Protein AF-A0A954HWA1-F1 (afdb_monomer)

Solvent-accessible surface area (backbone atoms only — not comparable to full-atom values): 8335 Å² total; per-residue (Å²): 142,82,70,68,68,72,56,59,50,60,54,48,53,56,50,52,53,50,54,50,50,56,42,53,51,50,44,51,51,45,60,70,71,47,79,85,48,57,62,63,48,29,55,40,41,47,52,44,48,54,51,54,50,51,51,54,46,52,34,69,36,95,77,12,56,49,52,50,53,29,74,77,36,65,90,46,45,66,59,48,55,49,53,61,54,48,49,57,58,53,51,53,52,49,53,53,50,30,54,52,42,62,47,40,86,81,46,96,61,63,62,64,63,53,48,54,50,48,54,52,50,52,55,50,50,57,51,49,56,50,52,51,52,52,55,50,46,62,57,55,60,56,71,71,65,78,80,125

Foldseek 3Di:
DPCPLPPPQVVVLVVLVVVLVVLLVLLVVCLVVPCPDLVSNLVSLVVNLVSLVVLLCQQPPDCHVLVVLCVLPVVCNVLSVVLNVVSVVLNVLSVVLSVLSVCVVPDPRPSVVSVVSSVVSVVSVVVSSVSSVVSVVVSVVVVVVPPD

Nearest PDB structures (foldseek):
  7n0n-assembly1_A  TM=5.769E-01  e=1.246E+00  Rattus norvegicus
  8to0-assembly1_C  TM=3.622E-01  e=7.496E-01  Mus musculus
  8auw-assembly1_D  TM=2.777E-01  e=3.272E+00  Homo sapiens

pLDDT: mean 87.6, std 13.88, range [41.69, 98.31]

Secondary structure (DSSP, 8-state):
---SHHHHHHHHHHHHHHHHHHHHHHHHHHHHT--S-HHHHHHHHHHHHHHHHHHHHHHHSTT-HHHHHHHH-GGGHHHHHHHHHHHHHHHHHHHHHHHHHHHTTTS---HHHHHHHHHHHHHHHHHHHHHHHHHHHHHHHHHTTS--

Sequence (148 aa):
MTTTFKKDGATLEAAEHAALHDLMNRVREVFSQQPRSCTSLVDALRRLVDVVLSHFDHETEENGFFDQVIAHRPGVAHQAAELQREHFDLRSQLFALEQRAGRASNIDVDWNDLLDRFVAFERQMLRHELNETDLLQIVYNEDLGRGA

Radius of gyration: 18.05 Å; Cα contacts (8 Å, |Δi|>4): 88; chains: 1; bounding box: 54×23×46 Å

Structure (mmCIF, N/CA/C/O backbone):
data_AF-A0A954HWA1-F1
#
_entry.id   AF-A0A954HWA1-F1
#
loop_
_atom_site.group_PDB
_atom_site.id
_atom_site.type_symbol
_atom_site.label_atom_id
_atom_site.label_alt_id
_atom_site.label_comp_id
_atom_site.label_asym_id
_atom_site.label_entity_id
_atom_site.label_seq_id
_atom_site.pdbx_PDB_ins_code
_atom_site.Cartn_x
_atom_site.Cartn_y
_atom_site.Cartn_z
_atom_site.occupancy
_atom_site.B_iso_or_equiv
_atom_site.auth_seq_id
_atom_site.auth_comp_id
_atom_site.auth_asym_id
_atom_site.auth_atom_id
_atom_site.pdbx_PDB_model_num
ATOM 1 N N . MET A 1 1 ? -25.876 11.683 18.284 1.00 41.69 1 MET A N 1
ATOM 2 C CA . MET A 1 1 ? -25.246 12.182 17.044 1.00 41.69 1 MET A CA 1
ATOM 3 C C . MET A 1 1 ? -24.083 11.248 16.750 1.00 41.69 1 MET A C 1
ATOM 5 O O . MET A 1 1 ? -23.009 11.475 17.274 1.00 41.69 1 MET A O 1
ATOM 9 N N . THR A 1 2 ? -24.326 10.138 16.049 1.00 47.34 2 THR A N 1
ATOM 10 C CA . THR A 1 2 ? -23.342 9.034 15.906 1.00 47.34 2 THR A CA 1
ATOM 11 C C . THR A 1 2 ? -23.466 8.300 14.563 1.00 47.34 2 THR A C 1
ATOM 13 O O . THR A 1 2 ? -22.928 7.218 14.385 1.00 47.34 2 THR A O 1
ATOM 16 N N . THR A 1 3 ? -24.191 8.868 13.596 1.00 50.34 3 THR A N 1
ATOM 17 C CA . THR A 1 3 ? -24.514 8.197 12.325 1.00 50.34 3 THR A CA 1
ATOM 18 C C . THR A 1 3 ? -23.619 8.599 11.152 1.00 50.34 3 THR A C 1
ATOM 20 O O . THR A 1 3 ? -23.658 7.925 10.130 1.00 50.34 3 THR A O 1
ATOM 23 N N . THR A 1 4 ? -22.817 9.660 11.275 1.00 53.81 4 THR A N 1
ATOM 24 C CA . THR A 1 4 ? -22.036 10.215 10.150 1.00 53.81 4 THR A CA 1
ATOM 25 C C . THR A 1 4 ? -20.796 9.380 9.813 1.00 53.81 4 THR A C 1
ATOM 27 O O . THR A 1 4 ? -20.498 9.180 8.643 1.00 53.81 4 THR A O 1
ATOM 30 N N . PHE A 1 5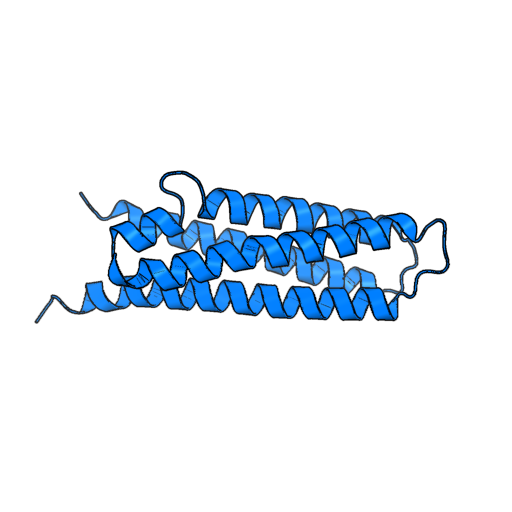 ? -20.150 8.784 10.821 1.00 53.34 5 PHE A N 1
ATOM 31 C CA . PHE A 1 5 ? -19.008 7.872 10.654 1.00 53.34 5 PHE A CA 1
ATOM 32 C C . PHE A 1 5 ? -19.297 6.711 9.689 1.00 53.34 5 PHE A C 1
ATOM 34 O O . PHE A 1 5 ? -18.458 6.293 8.900 1.00 53.34 5 PHE A O 1
ATOM 41 N N . LYS A 1 6 ? -20.531 6.198 9.744 1.00 56.56 6 LYS A N 1
ATOM 42 C CA . LYS A 1 6 ? -20.918 4.909 9.164 1.00 56.56 6 LYS A CA 1
ATOM 43 C C . LYS A 1 6 ? -20.930 4.854 7.645 1.00 56.56 6 LYS A C 1
ATOM 45 O O . LYS A 1 6 ? -20.842 3.763 7.094 1.00 56.56 6 LYS A O 1
ATOM 50 N N . LYS A 1 7 ? -21.165 5.982 6.977 1.00 59.28 7 LYS A N 1
ATOM 51 C CA . LYS A 1 7 ? -21.388 5.991 5.529 1.00 59.28 7 LYS A CA 1
ATOM 52 C C . LYS A 1 7 ? -20.230 6.640 4.796 1.00 59.28 7 LYS A C 1
ATOM 54 O O . LYS A 1 7 ? -19.777 6.087 3.806 1.00 59.28 7 LYS A O 1
ATOM 59 N N . ASP A 1 8 ? -19.715 7.752 5.300 1.00 66.50 8 ASP A N 1
ATOM 60 C CA . ASP A 1 8 ? -18.766 8.550 4.527 1.00 66.50 8 ASP A CA 1
ATOM 61 C C . ASP A 1 8 ? -17.348 7.947 4.565 1.00 66.50 8 ASP A C 1
ATOM 63 O O . ASP A 1 8 ? -16.706 7.878 3.522 1.00 66.50 8 ASP A O 1
ATOM 67 N N . GLY A 1 9 ? -16.915 7.388 5.705 1.00 71.38 9 GLY A N 1
ATOM 68 C CA . GLY A 1 9 ? -15.599 6.743 5.842 1.00 71.38 9 GLY A CA 1
ATOM 69 C C . GLY A 1 9 ? -15.458 5.463 5.014 1.00 71.38 9 GLY A C 1
ATOM 70 O O . GLY A 1 9 ? -14.570 5.357 4.182 1.00 71.38 9 GLY A O 1
ATOM 71 N N . ALA A 1 10 ? -16.397 4.518 5.137 1.00 73.69 10 ALA A N 1
ATOM 72 C CA . ALA A 1 10 ? -16.341 3.262 4.375 1.00 73.69 10 ALA A CA 1
ATOM 73 C C . ALA A 1 10 ? -16.429 3.456 2.851 1.00 73.69 10 ALA A C 1
ATOM 75 O O . ALA A 1 10 ? -15.902 2.647 2.091 1.00 73.69 10 ALA A O 1
ATOM 76 N N . THR A 1 11 ? -17.115 4.511 2.393 1.00 79.69 11 THR A N 1
ATOM 77 C CA . THR A 1 11 ? -17.192 4.810 0.955 1.00 79.69 11 THR A CA 1
ATOM 78 C C . THR A 1 11 ? -15.893 5.434 0.444 1.00 79.69 11 THR A C 1
ATOM 80 O O . THR A 1 11 ? -15.549 5.224 -0.717 1.00 79.69 11 THR A O 1
ATOM 83 N N . LEU A 1 12 ? -15.179 6.179 1.297 1.00 83.69 12 LEU A N 1
ATOM 84 C CA . LEU A 1 12 ? -13.861 6.723 0.985 1.00 83.69 12 LEU A CA 1
ATOM 85 C C . LEU A 1 12 ? -12.818 5.603 0.883 1.00 83.69 12 LEU A C 1
ATOM 87 O O . LEU A 1 12 ? -12.205 5.483 -0.171 1.00 83.69 12 LEU A O 1
ATOM 91 N N . GLU A 1 13 ? -12.721 4.724 1.888 1.00 86.56 13 GLU A N 1
ATOM 92 C CA . GLU A 1 13 ? -11.796 3.572 1.879 1.00 86.56 13 GLU A CA 1
ATOM 93 C C . GLU A 1 13 ? -11.967 2.714 0.619 1.00 86.56 13 GLU A C 1
ATOM 95 O O . GLU A 1 13 ? -11.022 2.432 -0.112 1.00 86.56 13 GLU A O 1
ATOM 100 N N . ALA A 1 14 ? -13.217 2.379 0.279 1.00 87.94 14 ALA A N 1
ATOM 101 C CA . ALA A 1 14 ? -13.508 1.589 -0.913 1.00 87.94 14 ALA A CA 1
ATOM 102 C C . ALA A 1 14 ? -13.092 2.292 -2.220 1.00 87.94 14 ALA A C 1
ATOM 104 O O . ALA A 1 14 ? -12.704 1.627 -3.183 1.00 87.94 14 ALA A O 1
ATOM 105 N N . ALA A 1 15 ? -13.197 3.623 -2.282 1.00 89.69 15 ALA A N 1
ATOM 106 C CA . ALA A 1 15 ? -12.769 4.392 -3.445 1.00 89.69 15 ALA A CA 1
ATOM 107 C C . ALA A 1 15 ? -11.237 4.467 -3.548 1.00 89.69 15 ALA A C 1
ATOM 109 O O . ALA A 1 15 ? -10.700 4.382 -4.654 1.00 89.69 15 ALA A O 1
ATOM 110 N N . GLU A 1 16 ? -10.540 4.592 -2.418 1.00 91.81 16 GLU A N 1
ATOM 111 C CA . GLU A 1 16 ? -9.076 4.597 -2.356 1.00 91.81 16 GLU A CA 1
ATOM 112 C C . GLU A 1 16 ? -8.493 3.233 -2.736 1.00 91.81 16 GLU A C 1
ATOM 114 O O . GLU A 1 16 ? -7.638 3.164 -3.622 1.00 91.81 16 GLU A O 1
ATOM 119 N N . HIS A 1 17 ? -9.029 2.139 -2.184 1.00 94.06 17 HIS A N 1
ATOM 120 C CA . HIS A 1 17 ? -8.653 0.772 -2.565 1.00 94.06 17 HIS A CA 1
ATOM 121 C C . HIS A 1 17 ? -8.910 0.504 -4.054 1.00 94.06 17 HIS A C 1
ATOM 123 O O . HIS A 1 17 ? -8.056 -0.046 -4.747 1.00 94.06 17 HIS A O 1
ATOM 129 N N . ALA A 1 18 ? -10.043 0.959 -4.603 1.00 93.75 18 ALA A N 1
ATOM 130 C CA . ALA A 1 18 ? -10.309 0.833 -6.038 1.00 93.75 18 ALA A CA 1
ATOM 131 C C . ALA A 1 18 ? -9.262 1.576 -6.892 1.00 93.75 18 ALA A C 1
ATOM 133 O O . ALA A 1 18 ? -8.761 1.027 -7.876 1.00 93.75 18 ALA A O 1
ATOM 134 N N . ALA A 1 19 ? -8.884 2.797 -6.499 1.00 93.38 19 ALA A N 1
ATOM 135 C CA . ALA A 1 19 ? -7.848 3.565 -7.189 1.00 93.38 19 ALA A CA 1
ATOM 136 C C . ALA A 1 19 ? -6.464 2.890 -7.105 1.00 93.38 19 ALA A C 1
ATOM 138 O O . ALA A 1 19 ? -5.716 2.878 -8.090 1.00 93.38 19 ALA A O 1
ATOM 139 N N . LEU A 1 20 ? -6.132 2.295 -5.956 1.00 95.25 20 LEU A N 1
ATOM 140 C CA . LEU A 1 20 ? -4.916 1.503 -5.762 1.00 95.25 20 LEU A CA 1
ATOM 141 C C . LEU A 1 20 ? -4.891 0.279 -6.679 1.00 95.25 20 LEU A C 1
ATOM 143 O O . LEU A 1 20 ? -3.889 0.034 -7.358 1.00 95.25 20 LEU A O 1
ATOM 147 N N . HIS A 1 21 ? -5.999 -0.459 -6.762 1.00 96.56 21 HIS A N 1
ATOM 148 C CA . HIS A 1 21 ? -6.125 -1.640 -7.620 1.00 96.56 21 HIS A CA 1
ATOM 149 C C . HIS A 1 21 ? -5.958 -1.287 -9.093 1.00 96.56 21 HIS A C 1
ATOM 151 O O . HIS A 1 21 ? -5.214 -1.963 -9.808 1.00 96.56 21 HIS A O 1
ATOM 157 N N . ASP A 1 22 ? -6.586 -0.203 -9.546 1.00 96.12 22 ASP A N 1
ATOM 158 C CA . ASP A 1 22 ? -6.443 0.291 -10.915 1.00 96.12 22 ASP A CA 1
ATOM 159 C C . ASP A 1 22 ? -4.979 0.620 -11.249 1.00 96.12 22 ASP A C 1
ATOM 161 O O . ASP A 1 22 ? -4.482 0.270 -12.326 1.00 96.12 22 ASP A O 1
ATOM 165 N N . LEU A 1 23 ? -4.242 1.234 -10.317 1.00 95.81 23 LEU A N 1
ATOM 166 C CA . LEU A 1 23 ? -2.822 1.540 -10.503 1.00 95.81 23 LEU A CA 1
ATOM 167 C C . LEU A 1 23 ? -1.927 0.297 -10.468 1.00 95.81 23 LEU A C 1
ATOM 169 O O . LEU A 1 23 ? -1.018 0.188 -11.296 1.00 95.81 23 LEU A O 1
ATOM 173 N N . MET A 1 24 ? -2.180 -0.662 -9.576 1.00 97.50 24 MET A N 1
ATOM 174 C CA . MET A 1 24 ? -1.449 -1.936 -9.559 1.00 97.50 24 MET A CA 1
ATOM 175 C C . MET A 1 24 ? -1.665 -2.712 -10.865 1.00 97.50 24 MET A C 1
ATOM 177 O O . MET A 1 24 ? -0.699 -3.174 -11.485 1.00 97.50 24 MET A O 1
ATOM 181 N N . ASN A 1 25 ? -2.905 -2.758 -11.358 1.00 96.50 25 ASN A N 1
ATOM 182 C CA . ASN A 1 25 ? -3.230 -3.330 -12.663 1.00 96.50 25 ASN A CA 1
ATOM 183 C C . ASN A 1 25 ? -2.499 -2.599 -13.791 1.00 96.50 25 ASN A C 1
ATOM 185 O O . ASN A 1 25 ? -1.921 -3.239 -14.671 1.00 96.50 25 ASN A O 1
ATOM 189 N N . ARG A 1 26 ? -2.431 -1.266 -13.738 1.00 94.75 26 ARG A N 1
ATOM 190 C CA . ARG A 1 26 ? -1.690 -0.478 -14.724 1.00 94.75 26 ARG A CA 1
ATOM 191 C C . ARG A 1 26 ? -0.196 -0.800 -14.734 1.00 94.75 26 ARG A C 1
ATOM 193 O O . ARG A 1 26 ? 0.390 -0.929 -15.808 1.00 94.75 26 ARG A O 1
ATOM 200 N N . VAL A 1 27 ? 0.436 -0.945 -13.571 1.00 94.62 27 VAL A N 1
ATOM 201 C CA . VAL A 1 27 ? 1.852 -1.341 -13.478 1.00 94.62 27 VAL A CA 1
ATOM 202 C C . VAL A 1 27 ? 2.057 -2.740 -14.073 1.00 94.62 27 VAL A C 1
ATOM 204 O O . VAL A 1 27 ? 2.971 -2.950 -14.875 1.00 94.62 27 VAL A O 1
ATOM 207 N N . ARG A 1 28 ? 1.162 -3.682 -13.762 1.00 94.50 28 ARG A N 1
ATOM 208 C CA . ARG A 1 28 ? 1.163 -5.046 -14.311 1.00 94.50 28 ARG A CA 1
ATOM 209 C C . ARG A 1 28 ? 1.014 -5.068 -15.835 1.00 94.50 28 ARG A C 1
ATOM 211 O O . ARG A 1 28 ? 1.741 -5.799 -16.510 1.00 94.50 28 ARG A O 1
ATOM 218 N N . GLU A 1 29 ? 0.128 -4.244 -16.393 1.00 93.12 29 GLU A N 1
ATOM 219 C CA . GLU A 1 29 ? -0.010 -4.066 -17.842 1.00 93.12 29 GLU A CA 1
ATOM 220 C C . GLU A 1 29 ? 1.308 -3.613 -18.476 1.00 93.12 29 GLU A C 1
ATOM 222 O O . GLU A 1 29 ? 1.728 -4.187 -19.483 1.00 93.12 29 GLU A O 1
ATOM 227 N N . VAL A 1 30 ? 1.991 -2.632 -17.878 1.00 91.94 30 VAL A N 1
ATOM 228 C CA . VAL A 1 30 ? 3.274 -2.128 -18.391 1.00 91.94 30 VAL A CA 1
ATOM 229 C C . VAL A 1 30 ? 4.343 -3.224 -18.388 1.00 91.94 30 VAL A C 1
ATOM 231 O O . VAL A 1 30 ? 5.048 -3.381 -19.386 1.00 91.94 30 VAL A O 1
ATOM 234 N N . PHE A 1 31 ? 4.427 -4.043 -17.333 1.00 90.12 31 PHE A N 1
ATOM 235 C CA . PHE A 1 31 ? 5.316 -5.212 -17.321 1.00 90.12 31 PHE A CA 1
ATOM 236 C C . PHE A 1 31 ? 4.978 -6.221 -18.432 1.00 90.12 31 PHE A C 1
ATOM 238 O O . PHE A 1 31 ? 5.881 -6.764 -19.072 1.00 90.12 31 PHE A O 1
ATOM 245 N N . SER A 1 32 ? 3.688 -6.456 -18.701 1.00 89.69 32 SER A N 1
ATOM 246 C CA . SER A 1 32 ? 3.234 -7.441 -19.696 1.00 89.69 32 SER A CA 1
ATOM 247 C C . SER A 1 32 ? 3.546 -7.058 -21.147 1.00 89.69 32 SER A C 1
ATOM 249 O O . SER A 1 32 ? 3.730 -7.930 -21.996 1.00 89.69 32 SER A O 1
ATOM 251 N N . GLN A 1 33 ? 3.658 -5.762 -21.446 1.00 85.44 33 GLN A N 1
ATOM 252 C CA . GLN A 1 33 ? 3.890 -5.258 -22.806 1.00 85.44 33 GLN A CA 1
ATOM 253 C C . GLN A 1 33 ? 5.353 -5.403 -23.274 1.00 85.44 33 GLN A C 1
ATOM 255 O O . GLN A 1 33 ? 5.691 -4.955 -24.375 1.00 85.44 33 GLN A O 1
ATOM 260 N N . GLN A 1 34 ? 6.199 -6.073 -22.472 1.00 68.75 34 GLN A N 1
ATOM 261 C CA . GLN A 1 34 ? 7.662 -5.962 -22.453 1.00 68.75 34 GLN A CA 1
ATOM 262 C C . GLN A 1 34 ? 8.094 -4.511 -22.170 1.00 68.75 34 GLN A C 1
ATOM 264 O O . GLN A 1 34 ? 7.464 -3.580 -22.671 1.00 68.75 34 GLN A O 1
ATOM 269 N N . PRO A 1 35 ? 9.172 -4.264 -21.404 1.00 61.19 35 PRO A N 1
ATOM 270 C CA . PRO A 1 35 ? 9.609 -2.911 -21.063 1.00 61.19 35 PRO A CA 1
ATOM 271 C C . PRO A 1 35 ? 10.220 -2.218 -22.293 1.00 61.19 35 PRO A C 1
ATOM 273 O O . PRO A 1 35 ? 11.428 -2.041 -22.409 1.00 61.19 35 PRO A O 1
ATOM 276 N N . ARG A 1 36 ? 9.380 -1.837 -23.263 1.00 58.47 36 ARG A N 1
ATOM 277 C CA . ARG A 1 36 ? 9.777 -1.101 -24.471 1.00 58.47 36 ARG A CA 1
ATOM 278 C C . ARG A 1 36 ? 10.084 0.365 -24.159 1.00 58.47 36 ARG A C 1
ATOM 280 O O . ARG A 1 36 ? 10.724 1.026 -24.969 1.00 58.47 36 ARG A O 1
ATOM 287 N N . SER A 1 37 ? 9.681 0.866 -22.985 1.00 66.06 37 SER A N 1
ATOM 288 C CA . SER A 1 37 ? 10.206 2.113 -22.424 1.00 66.06 37 SER A CA 1
ATOM 289 C C . SER A 1 37 ? 10.213 2.097 -20.890 1.00 66.06 37 SER A C 1
ATOM 291 O O . SER A 1 37 ? 9.166 2.007 -20.248 1.00 66.06 37 SER A O 1
ATOM 293 N N . CYS A 1 38 ? 11.401 2.247 -20.292 1.00 76.25 38 CYS A N 1
ATOM 294 C CA . CYS A 1 38 ? 11.567 2.399 -18.840 1.00 76.25 38 CYS A CA 1
ATOM 295 C C . CYS A 1 38 ? 10.727 3.560 -18.284 1.00 76.25 38 CYS A C 1
ATOM 297 O O . CYS A 1 38 ? 10.232 3.480 -17.166 1.00 76.25 38 CYS A O 1
ATOM 299 N N . THR A 1 39 ? 10.522 4.618 -19.077 1.00 85.38 39 THR A N 1
ATOM 300 C CA . THR A 1 39 ? 9.762 5.814 -18.686 1.00 85.38 39 THR A CA 1
ATOM 301 C C . THR A 1 39 ? 8.326 5.489 -18.284 1.00 85.38 39 THR A C 1
ATOM 303 O O . THR A 1 39 ? 7.875 5.948 -17.242 1.00 85.38 39 THR A O 1
ATOM 306 N N . SER A 1 40 ? 7.625 4.647 -19.053 1.00 89.25 40 SER A N 1
ATOM 307 C CA . SER A 1 40 ? 6.224 4.313 -18.757 1.00 89.25 40 SER A CA 1
ATOM 308 C C . SER A 1 40 ? 6.058 3.559 -17.434 1.00 89.25 40 SER A C 1
ATOM 310 O O . SER A 1 40 ? 5.103 3.812 -16.701 1.00 89.25 40 SER A O 1
ATOM 312 N N . LEU A 1 41 ? 7.006 2.676 -17.104 1.00 91.31 41 LEU A N 1
ATOM 313 C CA . LEU A 1 41 ? 6.996 1.946 -15.840 1.00 91.31 41 LEU A CA 1
ATOM 314 C C . LEU A 1 41 ? 7.328 2.863 -14.666 1.00 91.31 41 LEU A C 1
ATOM 316 O O . LEU A 1 41 ? 6.657 2.798 -13.643 1.00 91.31 41 LEU A O 1
ATOM 320 N N . VAL A 1 42 ? 8.343 3.717 -14.813 1.00 92.56 42 VAL A N 1
ATOM 321 C CA . VAL A 1 42 ? 8.733 4.677 -13.771 1.00 92.56 42 VAL A CA 1
ATOM 322 C C . VAL A 1 42 ? 7.578 5.618 -13.449 1.00 92.56 42 VAL A C 1
ATOM 324 O O . VAL A 1 42 ? 7.267 5.813 -12.278 1.00 92.56 42 VAL A O 1
ATOM 327 N N . ASP A 1 4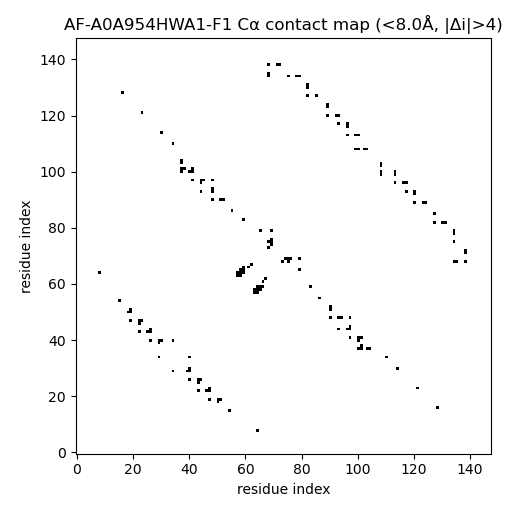3 ? 6.894 6.144 -14.465 1.00 93.38 43 ASP A N 1
ATOM 328 C CA . ASP A 1 43 ? 5.744 7.026 -14.261 1.00 93.38 43 ASP A CA 1
ATOM 329 C C . ASP A 1 43 ? 4.575 6.298 -13.581 1.00 93.38 43 ASP A C 1
ATOM 331 O O . ASP A 1 43 ? 3.921 6.866 -12.706 1.00 93.38 43 ASP A O 1
ATOM 335 N N . ALA A 1 44 ? 4.317 5.038 -13.948 1.00 94.69 44 ALA A N 1
ATOM 336 C CA . ALA A 1 44 ? 3.282 4.225 -13.310 1.00 94.69 44 ALA A CA 1
ATOM 337 C C . ALA A 1 44 ? 3.620 3.912 -11.841 1.00 94.69 44 ALA A C 1
ATOM 339 O O . ALA A 1 44 ? 2.768 4.085 -10.973 1.00 94.69 44 ALA A O 1
ATOM 340 N N . LEU A 1 45 ? 4.865 3.519 -11.551 1.00 95.75 45 LEU A N 1
ATOM 341 C CA . LEU A 1 45 ? 5.337 3.263 -10.187 1.00 95.75 45 LEU A CA 1
ATOM 342 C C . LEU A 1 45 ? 5.323 4.532 -9.335 1.00 95.75 45 LEU A C 1
ATOM 344 O O . LEU A 1 45 ? 4.916 4.468 -8.183 1.00 95.75 45 LEU A O 1
ATOM 348 N N . ARG A 1 46 ? 5.704 5.688 -9.888 1.00 96.19 46 ARG A N 1
ATOM 349 C CA . ARG A 1 46 ? 5.648 6.964 -9.165 1.00 96.19 46 ARG A CA 1
ATOM 350 C C . ARG A 1 46 ? 4.220 7.346 -8.792 1.00 96.19 46 ARG A C 1
ATOM 352 O O . ARG A 1 46 ? 3.974 7.711 -7.654 1.00 96.19 46 ARG A O 1
ATOM 359 N N . ARG A 1 47 ? 3.265 7.187 -9.712 1.00 96.56 47 ARG A N 1
ATOM 360 C CA . ARG A 1 47 ? 1.844 7.400 -9.392 1.00 96.56 47 ARG A CA 1
ATOM 361 C C . ARG A 1 47 ? 1.352 6.442 -8.312 1.00 96.56 47 ARG A C 1
ATOM 363 O O . ARG A 1 47 ? 0.594 6.855 -7.445 1.00 96.56 47 ARG A O 1
ATOM 370 N N . LEU A 1 48 ? 1.782 5.180 -8.362 1.00 97.25 48 LEU A N 1
ATOM 371 C CA . LEU A 1 48 ? 1.454 4.205 -7.326 1.00 97.25 48 LEU A CA 1
ATOM 372 C C . LEU A 1 48 ? 2.052 4.609 -5.969 1.00 97.25 48 LEU A C 1
ATOM 374 O O . LEU A 1 48 ? 1.351 4.517 -4.971 1.00 97.25 48 LEU A O 1
ATOM 378 N N . VAL A 1 49 ? 3.296 5.109 -5.934 1.00 97.62 49 VAL A N 1
ATOM 379 C CA . VAL A 1 49 ? 3.911 5.691 -4.724 1.00 97.62 49 VAL A CA 1
ATOM 380 C C . VAL A 1 49 ? 3.037 6.808 -4.169 1.00 97.62 49 VAL A C 1
ATOM 382 O O . VAL A 1 49 ? 2.670 6.753 -3.001 1.00 97.62 49 VAL A O 1
ATOM 385 N N . ASP A 1 50 ? 2.679 7.788 -4.998 1.00 96.50 50 ASP A N 1
ATOM 386 C CA . ASP A 1 50 ? 1.918 8.957 -4.553 1.00 96.50 50 ASP A CA 1
ATOM 387 C C . ASP A 1 50 ? 0.562 8.554 -3.946 1.00 96.50 50 ASP A C 1
ATOM 389 O O . ASP A 1 50 ? 0.192 9.045 -2.881 1.00 96.50 50 ASP A O 1
ATOM 393 N N . VAL A 1 51 ? -0.158 7.621 -4.582 1.00 95.75 51 VAL A N 1
ATOM 394 C CA . VAL A 1 51 ? -1.467 7.158 -4.091 1.00 95.75 51 VAL A CA 1
ATOM 395 C C . VAL A 1 51 ? -1.342 6.313 -2.826 1.00 95.75 51 VAL A C 1
ATOM 397 O O . VAL A 1 51 ? -2.095 6.544 -1.886 1.00 95.75 51 VAL A O 1
ATOM 400 N N . VAL A 1 52 ? -0.379 5.387 -2.754 1.00 96.31 52 VAL A N 1
ATOM 401 C CA . VAL A 1 52 ? -0.153 4.573 -1.545 1.00 96.31 52 VAL A CA 1
ATOM 402 C C . VAL A 1 52 ? 0.224 5.449 -0.350 1.00 96.31 52 VAL A C 1
ATOM 404 O O . VAL A 1 52 ? -0.254 5.223 0.757 1.00 96.31 52 VAL A O 1
ATOM 407 N N . LEU A 1 53 ? 1.062 6.469 -0.557 1.00 96.06 53 LEU A N 1
ATOM 408 C CA . LEU A 1 53 ? 1.425 7.395 0.515 1.00 96.06 53 LEU A CA 1
ATOM 409 C C . LEU A 1 53 ? 0.233 8.223 0.978 1.00 96.06 53 LEU A C 1
ATOM 411 O O . LEU A 1 53 ? 0.018 8.311 2.182 1.00 96.06 53 LEU A O 1
ATOM 415 N N . SER A 1 54 ? -0.543 8.770 0.039 1.00 94.38 54 SER A N 1
ATOM 416 C CA . SER A 1 54 ? -1.743 9.542 0.367 1.00 94.38 54 SER A CA 1
ATOM 417 C C . SER A 1 54 ? -2.753 8.713 1.158 1.00 94.38 54 SER A C 1
ATOM 419 O O . SER A 1 54 ? -3.273 9.209 2.148 1.00 94.38 54 SER A O 1
ATOM 421 N N . HIS A 1 55 ? -2.996 7.463 0.752 1.00 94.50 55 HIS A N 1
ATOM 422 C CA . HIS A 1 55 ? -3.884 6.542 1.463 1.00 94.50 55 HIS A CA 1
ATOM 423 C C . HIS A 1 55 ? -3.398 6.301 2.902 1.00 94.50 55 HIS A C 1
ATOM 425 O O . HIS A 1 55 ? -4.112 6.585 3.857 1.00 94.50 55 HIS A O 1
ATOM 431 N N . PHE A 1 56 ? -2.133 5.911 3.081 1.00 96.62 56 PHE A N 1
ATOM 432 C CA . PHE A 1 56 ? -1.564 5.689 4.416 1.00 96.62 56 PHE A CA 1
ATOM 433 C C . PHE A 1 56 ? -1.552 6.947 5.300 1.00 96.62 56 PHE A C 1
ATOM 435 O O . PHE A 1 56 ? -1.693 6.853 6.521 1.00 96.62 56 PHE A O 1
ATOM 442 N N . ASP A 1 57 ? -1.348 8.127 4.711 1.00 94.38 57 ASP A N 1
ATOM 443 C CA . ASP A 1 57 ? -1.423 9.387 5.448 1.00 94.38 57 ASP A CA 1
ATOM 444 C C . ASP A 1 57 ? -2.868 9.634 5.919 1.00 94.38 57 ASP A C 1
ATOM 446 O O . ASP A 1 57 ? -3.067 9.862 7.108 1.00 94.38 57 ASP A O 1
ATOM 450 N N . HIS A 1 58 ? -3.882 9.456 5.064 1.00 92.88 58 HIS A N 1
ATOM 451 C CA . HIS A 1 58 ? -5.292 9.560 5.473 1.00 92.88 58 HIS A CA 1
ATOM 452 C C . HIS A 1 58 ? -5.663 8.582 6.601 1.00 92.88 58 HIS A C 1
ATOM 454 O O . HIS A 1 58 ? -6.405 8.937 7.521 1.00 92.88 58 HIS A O 1
ATOM 460 N N . GLU A 1 59 ? -5.134 7.358 6.575 1.00 93.81 59 GLU A N 1
ATOM 461 C CA . GLU A 1 59 ? -5.431 6.370 7.611 1.00 93.81 59 GLU A CA 1
ATOM 462 C C . GLU A 1 59 ? -4.831 6.719 8.983 1.00 93.81 59 GLU A C 1
ATOM 464 O O . GLU A 1 59 ? -5.387 6.346 10.024 1.00 93.81 59 GLU A O 1
ATOM 469 N N . THR A 1 60 ? -3.686 7.411 8.984 1.00 92.88 60 THR A N 1
ATOM 470 C CA . THR A 1 60 ? -2.882 7.725 10.180 1.00 92.88 60 THR A CA 1
ATOM 471 C C . THR A 1 60 ? -2.979 9.181 10.643 1.00 92.88 60 THR A C 1
ATOM 473 O O . THR A 1 60 ? -2.438 9.521 11.698 1.00 92.88 60 THR A O 1
ATOM 476 N N . GLU A 1 61 ? -3.669 10.036 9.887 1.00 91.81 61 GLU A N 1
ATOM 477 C CA . GLU A 1 61 ? -4.008 11.404 10.277 1.00 91.81 61 GLU A CA 1
ATOM 478 C C . GLU A 1 61 ? -4.816 11.450 11.587 1.00 91.81 61 GLU A C 1
ATOM 480 O O . GLU A 1 61 ? -5.415 10.464 12.017 1.00 91.81 61 GLU A O 1
ATOM 485 N N . GLU A 1 62 ? -4.848 12.615 12.244 1.00 87.38 62 GLU A N 1
ATOM 486 C CA . GLU A 1 62 ? -5.655 12.803 13.455 1.00 87.38 62 GLU A CA 1
ATOM 487 C C . GLU A 1 62 ? -7.144 12.632 13.128 1.00 87.38 62 GLU A C 1
ATOM 489 O O . GLU A 1 62 ? -7.702 13.367 12.310 1.00 87.38 62 GLU A O 1
ATOM 494 N N . ASN A 1 63 ? -7.815 11.704 13.813 1.00 86.19 63 ASN A N 1
ATOM 495 C CA . ASN A 1 63 ? -9.157 11.235 13.445 1.00 86.19 63 ASN A CA 1
ATOM 496 C C . ASN A 1 63 ? -9.207 10.558 12.062 1.00 86.19 63 ASN A C 1
ATOM 498 O O . ASN A 1 63 ? -10.274 10.515 11.448 1.00 86.19 63 ASN A O 1
ATOM 502 N N . GLY A 1 64 ? -8.088 10.024 11.579 1.00 90.00 64 GLY A N 1
ATOM 503 C CA . GLY A 1 64 ? -8.008 9.139 10.422 1.00 90.00 64 GLY A CA 1
ATOM 504 C C . GLY A 1 64 ? -8.636 7.777 10.707 1.00 90.00 64 GLY A C 1
ATOM 505 O O . GLY A 1 64 ? -9.164 7.536 11.799 1.00 90.00 64 GLY A O 1
ATOM 506 N N . PHE A 1 65 ? -8.589 6.880 9.724 1.00 91.81 65 PHE A N 1
ATOM 507 C CA . PHE A 1 65 ? -9.211 5.553 9.776 1.00 91.81 65 PHE A CA 1
ATOM 508 C C . PHE A 1 65 ? -8.930 4.782 11.079 1.00 91.81 65 PHE A C 1
ATOM 510 O O . PHE A 1 65 ? -9.859 4.300 11.737 1.00 91.81 65 PHE A O 1
ATOM 517 N N . PHE A 1 66 ? -7.664 4.688 11.499 1.00 94.25 66 PHE A N 1
ATOM 518 C CA . PHE A 1 66 ? -7.308 3.890 12.675 1.00 94.25 66 PHE A CA 1
ATOM 519 C C . PHE A 1 66 ? -7.798 4.511 13.983 1.00 94.25 66 PHE A C 1
ATOM 521 O O . PHE A 1 66 ? -8.345 3.796 14.825 1.00 94.25 66 PHE A O 1
ATOM 528 N N . ASP A 1 67 ? -7.664 5.829 14.148 1.00 93.00 67 ASP A N 1
ATOM 529 C CA . ASP A 1 67 ? -8.191 6.557 15.311 1.00 93.00 67 ASP A CA 1
ATOM 530 C C . ASP A 1 67 ? -9.698 6.349 15.437 1.00 93.00 67 ASP A C 1
ATOM 532 O O . ASP A 1 67 ? -10.238 6.057 16.507 1.00 93.00 67 ASP A O 1
ATOM 536 N N . GLN A 1 68 ? -10.365 6.449 14.295 1.00 90.94 68 GLN A N 1
ATOM 537 C CA . GLN A 1 68 ? -11.781 6.233 14.116 1.00 90.94 68 GLN A CA 1
ATOM 538 C C . GLN A 1 68 ? -12.202 4.820 14.552 1.00 90.94 68 GLN A C 1
ATOM 540 O O . GLN A 1 68 ? -13.112 4.672 15.375 1.00 90.94 68 GLN A O 1
ATOM 545 N N . VAL A 1 69 ? -11.518 3.780 14.080 1.00 91.75 69 VAL A N 1
ATOM 546 C CA . VAL A 1 69 ? -11.778 2.383 14.459 1.00 91.75 69 VAL A CA 1
ATOM 547 C C . VAL A 1 69 ? -11.503 2.130 15.949 1.00 91.75 69 VAL A C 1
ATOM 549 O O . VAL A 1 69 ? -12.337 1.534 16.639 1.00 91.75 69 VAL A O 1
ATOM 552 N N . ILE A 1 70 ? -10.385 2.628 16.483 1.00 94.38 70 ILE A N 1
ATOM 553 C CA . ILE A 1 70 ? -10.002 2.463 17.895 1.00 94.38 70 ILE A CA 1
ATOM 554 C C . ILE A 1 70 ? -10.989 3.174 18.826 1.00 94.38 70 ILE A C 1
ATOM 556 O O . ILE A 1 70 ? -11.364 2.614 19.860 1.00 94.38 70 ILE A O 1
ATOM 560 N N . ALA A 1 71 ? -11.454 4.372 18.465 1.00 91.88 71 ALA A N 1
ATOM 561 C CA . ALA A 1 71 ? -12.440 5.117 19.245 1.00 91.88 71 ALA A CA 1
ATOM 562 C C . ALA A 1 71 ? -13.770 4.356 19.371 1.00 91.88 71 ALA A C 1
ATOM 564 O O . ALA A 1 71 ? -14.408 4.398 20.425 1.00 91.88 71 ALA A O 1
ATOM 565 N N . HIS A 1 72 ? -14.170 3.628 18.324 1.00 90.44 72 HIS A N 1
ATOM 566 C CA . HIS A 1 72 ? -15.367 2.785 18.352 1.00 90.44 72 HIS A CA 1
ATOM 567 C C . HIS A 1 72 ? -15.137 1.478 19.116 1.00 90.44 72 HIS A C 1
ATOM 569 O O . HIS A 1 72 ? -16.024 1.032 19.847 1.00 90.44 72 HIS A O 1
ATOM 575 N N . ARG A 1 73 ? -13.952 0.869 18.977 1.00 91.50 73 ARG A N 1
ATOM 576 C CA . ARG A 1 73 ? -13.614 -0.401 19.622 1.00 91.50 73 ARG A CA 1
ATOM 577 C C . ARG A 1 73 ? -12.171 -0.408 20.147 1.00 91.50 73 ARG A C 1
ATOM 579 O O . ARG A 1 73 ? -11.277 -0.939 19.495 1.00 91.50 73 ARG A O 1
ATOM 586 N N . PRO A 1 74 ? -11.930 0.036 21.394 1.00 94.12 74 PRO A N 1
ATOM 587 C CA . PRO A 1 74 ? -10.572 0.112 21.948 1.00 94.12 74 PRO A CA 1
ATOM 588 C C . PRO A 1 74 ? -9.812 -1.225 21.969 1.00 94.12 74 PRO A C 1
ATOM 590 O O . PRO A 1 74 ? -8.584 -1.250 21.936 1.00 94.12 74 PRO A O 1
ATOM 593 N N . GLY A 1 75 ? -10.532 -2.353 21.995 1.00 94.25 75 GLY A N 1
ATOM 594 C CA . GLY A 1 75 ? -9.943 -3.694 21.990 1.00 94.25 75 GLY A CA 1
ATOM 595 C C . GLY A 1 75 ? -9.165 -4.058 20.721 1.00 94.25 75 GLY A C 1
ATOM 596 O O . GLY A 1 75 ? -8.398 -5.015 20.767 1.00 94.25 75 GLY A O 1
ATOM 597 N N . VAL A 1 76 ? -9.321 -3.314 19.618 1.00 95.75 76 VAL A N 1
ATOM 598 C CA . VAL A 1 76 ? -8.589 -3.581 18.365 1.00 95.75 76 VAL A CA 1
ATOM 599 C C . VAL A 1 76 ? -7.318 -2.743 18.197 1.00 95.75 76 VAL A C 1
ATOM 601 O O . VAL A 1 76 ? -6.640 -2.857 17.181 1.00 95.75 76 VAL A O 1
ATOM 604 N N . ALA A 1 77 ? -6.945 -1.933 19.196 1.00 96.31 77 ALA A N 1
ATOM 605 C CA . ALA A 1 77 ? -5.788 -1.036 19.115 1.00 96.31 77 ALA A CA 1
ATOM 606 C C . ALA A 1 77 ? -4.473 -1.752 18.761 1.00 96.31 77 ALA A C 1
ATOM 608 O O . ALA A 1 77 ? -3.649 -1.206 18.034 1.00 96.31 77 ALA A O 1
ATOM 609 N N . HIS A 1 78 ? -4.284 -2.991 19.226 1.00 96.94 78 HIS A N 1
ATOM 610 C CA . HIS A 1 78 ? -3.108 -3.782 18.860 1.00 96.94 78 HIS A CA 1
ATOM 611 C C . HIS A 1 78 ? -3.079 -4.137 17.367 1.00 96.94 78 HIS A C 1
ATOM 613 O O . HIS A 1 78 ? -2.036 -4.013 16.736 1.00 96.94 78 HIS A O 1
ATOM 619 N N . GLN A 1 79 ? -4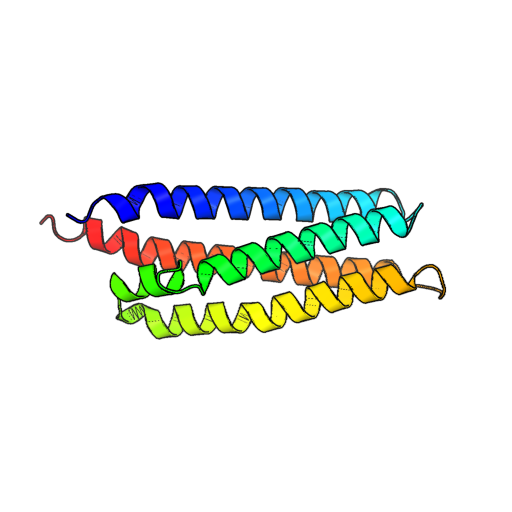.220 -4.549 16.806 1.00 97.19 79 GLN A N 1
ATOM 620 C CA . GLN A 1 79 ? -4.336 -4.918 15.392 1.00 97.19 79 GLN A CA 1
ATOM 621 C C . GLN A 1 79 ? -4.157 -3.688 14.492 1.00 97.19 79 GLN A C 1
ATOM 623 O O . GLN A 1 79 ? -3.432 -3.748 13.506 1.00 97.19 79 GLN A O 1
ATOM 628 N N . ALA A 1 80 ? -4.738 -2.548 14.878 1.00 96.44 80 ALA A N 1
ATOM 629 C CA . ALA A 1 80 ? -4.515 -1.274 14.195 1.00 96.44 80 ALA A CA 1
ATOM 630 C C . ALA A 1 80 ? -3.026 -0.870 14.207 1.00 96.44 80 ALA A C 1
ATOM 632 O O . ALA A 1 80 ? -2.469 -0.510 13.176 1.00 96.44 80 ALA A O 1
ATOM 633 N N . ALA A 1 81 ? -2.341 -1.011 15.347 1.00 96.62 81 ALA A N 1
ATOM 634 C CA . ALA A 1 81 ? -0.905 -0.740 15.442 1.00 96.62 81 ALA A CA 1
ATOM 635 C C . ALA A 1 81 ? -0.037 -1.739 14.648 1.00 96.62 81 ALA A C 1
ATOM 637 O O . ALA A 1 81 ? 1.089 -1.425 14.264 1.00 96.62 81 ALA A O 1
ATOM 638 N N . GLU A 1 82 ? -0.509 -2.966 14.420 1.00 97.56 82 GLU A N 1
ATOM 639 C CA . GLU A 1 82 ? 0.133 -3.915 13.506 1.00 97.56 82 GLU A CA 1
ATOM 640 C C . GLU A 1 82 ? 0.028 -3.449 12.058 1.00 97.56 82 GLU A C 1
ATOM 642 O O . GLU A 1 82 ? 1.062 -3.344 11.401 1.00 97.56 82 GLU A O 1
ATOM 647 N N . LEU A 1 83 ? -1.168 -3.072 11.608 1.00 97.44 83 LEU A N 1
ATOM 648 C CA . LEU A 1 83 ? -1.398 -2.538 10.265 1.00 97.44 83 LEU A CA 1
ATOM 649 C C . LEU A 1 83 ? -0.573 -1.278 9.992 1.00 97.44 83 LEU A C 1
ATOM 651 O O . LEU A 1 83 ? 0.176 -1.234 9.020 1.00 97.44 83 LEU A O 1
ATOM 655 N N . GLN A 1 84 ? -0.576 -0.309 10.907 1.00 96.75 84 GLN A N 1
ATOM 656 C CA . GLN A 1 84 ? 0.249 0.897 10.767 1.00 96.75 84 GLN A CA 1
ATOM 657 C C . GLN A 1 84 ? 1.750 0.593 10.637 1.00 96.75 84 GLN A C 1
ATOM 659 O O . GLN A 1 84 ? 2.489 1.320 9.974 1.00 96.75 84 GLN A O 1
ATOM 664 N N . ARG A 1 85 ? 2.246 -0.487 11.259 1.00 97.00 85 ARG A N 1
ATOM 665 C CA . ARG A 1 85 ? 3.647 -0.904 11.083 1.00 97.00 85 ARG A CA 1
ATOM 666 C C . ARG A 1 85 ? 3.902 -1.478 9.692 1.00 97.00 85 ARG A C 1
ATOM 668 O O . ARG A 1 85 ? 4.984 -1.253 9.153 1.00 97.00 85 ARG A O 1
ATOM 675 N N . GLU A 1 86 ? 2.930 -2.170 9.101 1.00 97.88 86 GLU A N 1
ATOM 676 C CA . GLU A 1 86 ? 3.037 -2.685 7.731 1.00 97.88 86 GLU A CA 1
ATOM 677 C C . GLU A 1 86 ? 3.187 -1.557 6.698 1.00 97.88 86 GLU A C 1
ATOM 679 O O . GLU A 1 86 ? 3.886 -1.751 5.699 1.00 97.88 86 GLU A O 1
ATOM 684 N N . HIS A 1 87 ? 2.637 -0.360 6.960 1.00 97.62 87 HIS A N 1
ATOM 685 C CA . HIS A 1 87 ? 2.816 0.816 6.096 1.00 97.62 87 HIS A CA 1
ATOM 686 C C . HIS A 1 87 ? 4.288 1.120 5.831 1.00 97.62 87 HIS A C 1
ATOM 688 O O . HIS A 1 87 ? 4.671 1.399 4.697 1.00 97.62 87 HIS A O 1
ATOM 694 N N . PHE A 1 88 ? 5.142 1.047 6.856 1.00 95.88 88 PHE A N 1
ATOM 695 C CA . PHE A 1 88 ? 6.571 1.329 6.703 1.00 95.88 88 PHE A CA 1
ATOM 696 C C . PHE A 1 88 ? 7.237 0.356 5.721 1.00 95.88 88 PHE A C 1
ATOM 698 O O . PHE A 1 88 ? 7.981 0.772 4.827 1.00 95.88 88 PHE A O 1
ATOM 705 N N . ASP A 1 89 ? 6.930 -0.934 5.854 1.00 97.00 89 ASP A N 1
ATOM 706 C CA . ASP A 1 89 ? 7.488 -1.979 5.001 1.00 97.00 89 ASP A CA 1
ATOM 707 C C . ASP A 1 89 ? 6.978 -1.863 3.558 1.00 97.00 89 ASP A C 1
ATOM 709 O O . ASP A 1 89 ? 7.759 -2.016 2.614 1.00 97.00 89 ASP A O 1
ATOM 713 N N . LEU A 1 90 ? 5.690 -1.559 3.372 1.00 98.19 90 LEU A N 1
ATOM 714 C CA . LEU A 1 90 ? 5.073 -1.352 2.058 1.00 98.19 90 LEU A CA 1
ATOM 715 C C . LEU A 1 90 ? 5.647 -0.115 1.353 1.00 98.19 90 LEU A C 1
ATOM 717 O O . LEU A 1 90 ? 6.062 -0.206 0.194 1.00 98.19 90 LEU A O 1
ATOM 721 N N . ARG A 1 91 ? 5.776 1.012 2.068 1.00 97.44 91 ARG A N 1
ATOM 722 C CA . ARG A 1 91 ? 6.425 2.239 1.569 1.00 97.44 91 ARG A CA 1
ATOM 723 C C . ARG A 1 91 ? 7.855 1.955 1.114 1.00 97.44 91 ARG A C 1
ATOM 725 O O . ARG A 1 91 ? 8.242 2.314 0.002 1.00 97.44 91 ARG A O 1
ATOM 732 N N . SER A 1 92 ? 8.638 1.281 1.957 1.00 97.62 92 SER A N 1
ATOM 733 C CA . SER A 1 92 ? 10.036 0.940 1.670 1.00 97.62 92 SER A CA 1
ATOM 734 C C . SER A 1 92 ? 10.177 0.088 0.403 1.00 97.62 92 SER A C 1
ATOM 736 O O . SER A 1 92 ? 10.999 0.390 -0.468 1.00 97.62 92 SER A O 1
ATOM 738 N N . GLN A 1 93 ? 9.334 -0.937 0.251 1.00 97.94 93 GLN A N 1
ATOM 739 C CA . GLN A 1 93 ? 9.321 -1.791 -0.938 1.00 97.94 93 GLN A CA 1
ATOM 740 C C . GLN A 1 93 ? 8.989 -1.010 -2.208 1.00 97.94 93 GLN A C 1
ATOM 742 O O . GLN A 1 93 ? 9.673 -1.159 -3.224 1.00 97.94 93 GLN A O 1
ATOM 747 N N . LEU A 1 94 ? 7.973 -0.153 -2.148 1.00 97.06 94 LEU A N 1
ATOM 748 C CA . LEU A 1 94 ? 7.509 0.593 -3.307 1.00 97.06 94 LEU A CA 1
ATOM 749 C C . LEU A 1 94 ? 8.521 1.658 -3.759 1.00 97.06 94 LEU A C 1
ATOM 751 O O . LEU A 1 94 ? 8.806 1.770 -4.952 1.00 97.06 94 LEU A O 1
ATOM 755 N N . PHE A 1 95 ? 9.164 2.362 -2.822 1.00 97.44 95 PHE A N 1
ATOM 756 C CA . PHE A 1 95 ? 10.276 3.262 -3.146 1.00 97.44 95 PHE A CA 1
ATOM 757 C C . PHE A 1 95 ? 11.473 2.523 -3.749 1.00 97.44 95 PHE A C 1
ATOM 759 O O . PHE A 1 95 ? 12.114 3.029 -4.672 1.00 97.44 95 PHE A O 1
ATOM 766 N N . ALA A 1 96 ? 11.791 1.325 -3.249 1.00 96.44 96 ALA A N 1
ATOM 767 C CA . ALA A 1 96 ? 12.865 0.515 -3.814 1.00 96.44 96 ALA A CA 1
ATOM 768 C C . ALA A 1 96 ? 12.553 0.084 -5.259 1.00 96.44 96 ALA A C 1
ATOM 770 O O . ALA A 1 96 ? 13.453 0.087 -6.104 1.00 96.44 96 ALA A O 1
ATOM 771 N N . LEU A 1 97 ? 11.289 -0.243 -5.557 1.00 95.44 97 LEU A N 1
ATOM 772 C CA . LEU A 1 97 ? 10.813 -0.537 -6.911 1.00 95.44 97 LEU A CA 1
ATOM 773 C C . LEU A 1 97 ? 10.949 0.678 -7.838 1.00 95.44 97 LEU A C 1
ATOM 775 O O . LEU A 1 97 ? 11.556 0.551 -8.904 1.00 95.44 97 LEU A O 1
ATOM 779 N N . GLU A 1 98 ? 10.447 1.849 -7.430 1.00 95.12 98 GLU A N 1
ATOM 780 C CA . GLU A 1 98 ? 10.513 3.088 -8.224 1.00 95.12 98 GLU A CA 1
ATOM 781 C C . GLU A 1 98 ? 11.962 3.486 -8.526 1.00 95.12 98 GLU A C 1
ATOM 783 O O . GLU A 1 98 ? 12.324 3.673 -9.692 1.00 95.12 98 GLU A O 1
ATOM 788 N N . GLN A 1 99 ? 12.836 3.487 -7.514 1.00 93.50 99 GLN A N 1
ATOM 789 C CA . GLN A 1 99 ? 14.246 3.830 -7.699 1.00 93.50 99 GLN A CA 1
ATOM 790 C C . GLN A 1 99 ? 14.965 2.852 -8.626 1.00 93.50 99 GLN A C 1
ATOM 792 O O . GLN A 1 99 ? 15.800 3.259 -9.441 1.00 93.50 99 GLN A O 1
ATOM 797 N N . ARG A 1 100 ? 14.680 1.551 -8.504 1.00 92.25 100 ARG A N 1
ATOM 798 C CA . ARG A 1 100 ? 15.314 0.535 -9.345 1.00 92.25 100 ARG A CA 1
ATOM 799 C C . ARG A 1 100 ? 14.849 0.639 -10.794 1.00 92.25 100 ARG A C 1
ATOM 801 O O . ARG A 1 100 ? 15.691 0.576 -11.688 1.00 92.25 100 ARG A O 1
ATOM 808 N N . ALA A 1 101 ? 13.557 0.870 -11.019 1.00 91.12 101 ALA A N 1
ATOM 809 C CA . ALA A 1 101 ? 13.017 1.156 -12.344 1.00 91.12 101 ALA A CA 1
ATOM 810 C C . ALA A 1 101 ? 13.640 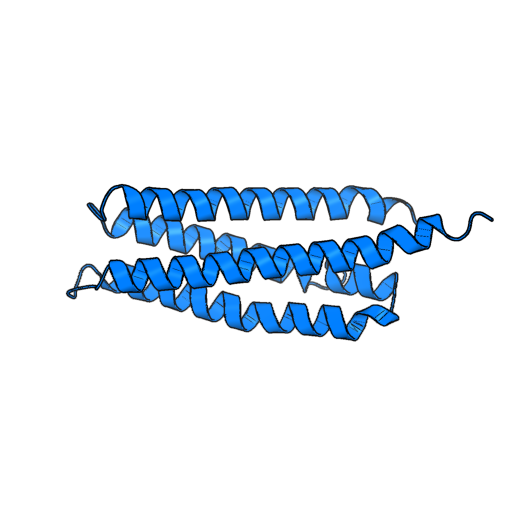2.430 -12.943 1.00 91.12 101 ALA A C 1
ATOM 812 O O . ALA A 1 101 ? 14.030 2.438 -14.109 1.00 91.12 101 ALA A O 1
ATOM 813 N N . GLY A 1 102 ? 13.817 3.482 -12.136 1.00 90.56 102 GLY A N 1
ATOM 814 C CA . GLY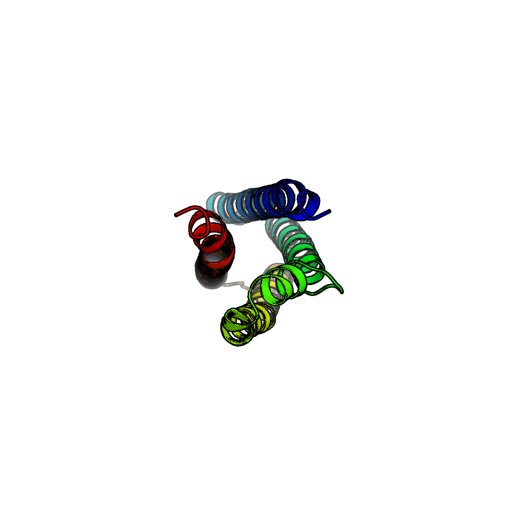 A 1 102 ? 14.421 4.749 -12.559 1.00 90.56 102 GLY A CA 1
ATOM 815 C C . GLY A 1 102 ? 15.880 4.625 -13.004 1.00 90.56 102 GLY A C 1
ATOM 816 O O . GLY A 1 102 ? 16.323 5.342 -13.898 1.00 90.56 102 GLY A O 1
ATOM 817 N N . ARG A 1 103 ? 16.632 3.678 -12.431 1.00 87.31 103 ARG A N 1
ATOM 818 C CA . ARG A 1 103 ? 18.029 3.402 -12.815 1.00 87.31 103 ARG A CA 1
ATOM 819 C C . ARG A 1 103 ? 18.160 2.525 -14.065 1.00 87.31 103 ARG A C 1
ATOM 821 O O . ARG A 1 103 ? 19.262 2.425 -14.606 1.00 87.31 103 ARG A O 1
ATOM 828 N N . ALA A 1 104 ? 17.067 1.930 -14.549 1.00 78.62 104 ALA A N 1
ATOM 829 C CA . ALA A 1 104 ? 17.071 1.007 -15.686 1.00 78.62 104 ALA A CA 1
ATOM 830 C C . ALA A 1 104 ? 17.487 1.636 -17.019 1.00 78.62 104 ALA A C 1
ATOM 832 O O . ALA A 1 104 ? 17.847 0.918 -17.944 1.00 78.62 104 ALA A O 1
ATOM 833 N N . SER A 1 105 ? 17.480 2.966 -17.141 1.00 68.38 105 SER A N 1
ATOM 834 C CA . SER A 1 105 ? 18.004 3.640 -18.334 1.00 68.38 105 SER A CA 1
ATOM 835 C C . SER A 1 105 ? 19.533 3.575 -18.453 1.00 68.38 105 SER A C 1
ATOM 837 O O . SER A 1 105 ? 20.059 3.843 -19.529 1.00 68.38 105 SER A O 1
ATOM 839 N N . ASN A 1 106 ? 20.245 3.254 -17.364 1.00 65.31 106 ASN A N 1
ATOM 840 C CA . ASN A 1 106 ? 21.701 3.409 -17.268 1.00 65.31 106 ASN A CA 1
ATOM 841 C C . ASN A 1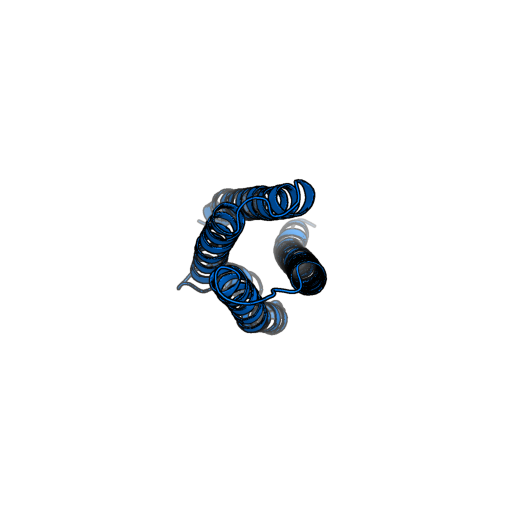 106 ? 22.455 2.092 -16.990 1.00 65.31 106 ASN A C 1
ATOM 843 O O . ASN A 1 106 ? 23.683 2.088 -17.027 1.00 65.31 106 ASN A O 1
ATOM 847 N N . ILE A 1 107 ? 21.754 1.001 -16.654 1.00 67.56 107 ILE A N 1
ATOM 848 C CA . ILE A 1 107 ? 22.321 -0.285 -16.205 1.00 67.56 107 ILE A CA 1
ATOM 849 C C . ILE A 1 107 ? 21.471 -1.429 -16.781 1.00 67.56 107 ILE A C 1
ATOM 851 O O . ILE A 1 107 ? 20.261 -1.259 -16.920 1.00 67.56 107 ILE A O 1
ATOM 855 N N . ASP A 1 108 ? 22.082 -2.591 -17.056 1.00 77.06 108 ASP A N 1
ATOM 856 C CA . ASP A 1 108 ? 21.373 -3.860 -17.298 1.00 77.06 108 ASP A CA 1
ATOM 857 C C . ASP A 1 108 ? 20.476 -4.192 -16.095 1.00 77.06 108 ASP A C 1
ATOM 859 O O . ASP A 1 108 ? 20.910 -4.761 -15.089 1.00 77.06 108 ASP A O 1
ATOM 863 N N . VAL A 1 109 ? 19.213 -3.775 -16.165 1.00 83.50 109 VAL A N 1
ATOM 864 C CA . VAL A 1 109 ? 18.212 -4.114 -15.160 1.00 83.50 109 VAL A CA 1
ATOM 865 C C . VAL A 1 109 ? 17.628 -5.477 -15.477 1.00 83.50 109 VAL A C 1
ATOM 867 O O . VAL A 1 109 ? 17.091 -5.716 -16.556 1.00 83.50 109 VAL A O 1
ATOM 870 N N . ASP A 1 110 ? 17.698 -6.358 -14.483 1.00 89.38 110 ASP A N 1
ATOM 871 C CA . ASP A 1 110 ? 16.937 -7.597 -14.477 1.00 89.38 110 ASP A CA 1
ATOM 872 C C . ASP A 1 110 ? 15.448 -7.278 -14.276 1.00 89.38 110 ASP A C 1
ATOM 874 O O . ASP A 1 110 ? 14.972 -7.044 -13.160 1.00 89.38 110 ASP A O 1
ATOM 878 N N . TRP A 1 111 ? 14.726 -7.216 -15.393 1.00 88.00 111 TRP A N 1
ATOM 879 C CA . TRP A 1 111 ? 13.292 -6.947 -15.431 1.00 88.00 111 TRP A CA 1
ATOM 880 C C . TRP A 1 111 ? 12.455 -8.041 -14.770 1.00 88.00 111 TRP A C 1
ATOM 882 O O . TRP A 1 111 ? 11.372 -7.734 -14.275 1.00 88.00 111 TRP A O 1
ATOM 892 N N . ASN A 1 112 ? 12.945 -9.284 -14.731 1.00 90.38 112 ASN A N 1
ATOM 893 C CA . ASN A 1 112 ? 12.236 -10.375 -14.069 1.00 90.38 112 ASN A CA 1
ATOM 894 C C . ASN A 1 112 ? 12.323 -10.213 -12.549 1.00 90.38 112 ASN A C 1
ATOM 896 O O . ASN A 1 112 ? 11.291 -10.257 -11.891 1.00 90.38 112 ASN A O 1
ATOM 900 N N . ASP A 1 113 ? 13.505 -9.903 -11.999 1.00 92.81 113 ASP A N 1
ATOM 901 C CA . ASP A 1 113 ? 13.637 -9.599 -10.561 1.00 92.81 113 ASP A CA 1
ATOM 902 C C . ASP A 1 113 ? 12.800 -8.371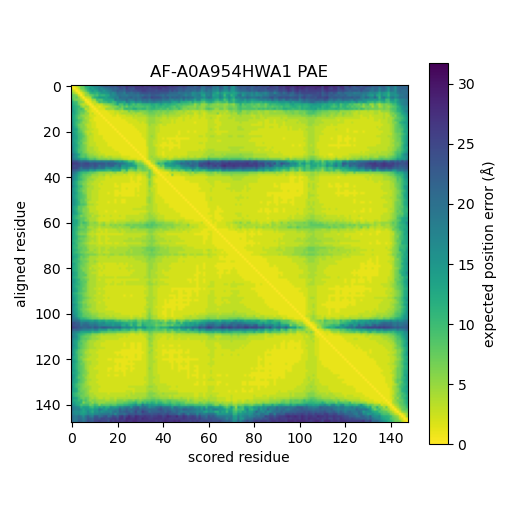 -10.163 1.00 92.81 113 ASP A C 1
ATOM 904 O O . ASP A 1 113 ? 12.196 -8.352 -9.091 1.00 92.81 113 ASP A O 1
ATOM 908 N N . LEU A 1 114 ? 12.714 -7.345 -11.020 1.00 93.44 114 LEU A N 1
ATOM 909 C CA . LEU A 1 114 ? 11.858 -6.186 -10.746 1.00 93.44 114 LEU A CA 1
ATOM 910 C C . LEU A 1 114 ? 10.364 -6.558 -10.737 1.00 93.44 114 LEU A C 1
ATOM 912 O O . LEU A 1 114 ? 9.634 -6.111 -9.851 1.00 93.44 114 LEU A O 1
ATOM 916 N N . LEU A 1 115 ? 9.921 -7.388 -11.686 1.00 94.12 115 LEU A N 1
ATOM 917 C CA . LEU A 1 115 ? 8.553 -7.904 -11.732 1.00 94.12 115 LEU A CA 1
ATOM 918 C C . LEU A 1 115 ? 8.240 -8.777 -10.510 1.00 94.12 115 LEU A C 1
ATOM 920 O O . LEU A 1 115 ? 7.204 -8.583 -9.881 1.00 94.12 115 LEU A O 1
ATOM 924 N N . ASP A 1 116 ? 9.132 -9.691 -10.133 1.00 96.12 116 ASP A N 1
ATOM 925 C CA . ASP A 1 116 ? 8.947 -10.569 -8.974 1.00 96.12 116 ASP A CA 1
ATOM 926 C C . ASP A 1 116 ? 8.797 -9.763 -7.677 1.00 96.12 116 ASP A C 1
ATOM 928 O O . ASP A 1 116 ? 7.924 -10.048 -6.853 1.00 96.12 116 ASP A O 1
ATOM 932 N N . ARG A 1 117 ? 9.593 -8.698 -7.517 1.00 97.31 117 ARG A N 1
ATOM 933 C CA . ARG A 1 117 ? 9.464 -7.759 -6.391 1.00 97.31 117 ARG A CA 1
ATOM 934 C C . ARG A 1 117 ? 8.141 -7.006 -6.416 1.00 97.31 117 ARG A C 1
ATOM 936 O O . ARG A 1 117 ? 7.537 -6.834 -5.362 1.00 97.31 117 ARG A O 1
ATOM 943 N N . PHE A 1 118 ? 7.686 -6.571 -7.590 1.00 97.38 118 PHE A N 1
ATOM 944 C CA . PHE A 1 118 ? 6.386 -5.919 -7.722 1.00 97.38 118 PHE A CA 1
ATOM 945 C C . PHE A 1 118 ? 5.244 -6.873 -7.350 1.00 97.38 118 PHE A C 1
ATOM 947 O O . PHE A 1 118 ? 4.364 -6.495 -6.585 1.00 97.38 118 PHE A O 1
ATOM 954 N N . VAL A 1 119 ? 5.290 -8.129 -7.800 1.00 97.62 119 VAL A N 1
ATOM 955 C CA . VAL A 1 119 ? 4.302 -9.156 -7.428 1.00 97.62 119 VAL A CA 1
ATOM 956 C C . VAL A 1 119 ? 4.323 -9.439 -5.923 1.00 97.62 119 VAL A C 1
ATOM 958 O O . VAL A 1 119 ? 3.270 -9.662 -5.327 1.00 97.62 119 VAL A O 1
ATOM 961 N N . ALA A 1 120 ? 5.498 -9.440 -5.290 1.00 98.12 120 ALA A N 1
ATOM 962 C CA . ALA A 1 120 ? 5.604 -9.596 -3.841 1.00 98.12 120 ALA A CA 1
ATOM 963 C C . ALA A 1 120 ? 4.966 -8.416 -3.089 1.00 98.12 120 ALA A C 1
ATOM 965 O O . ALA A 1 120 ? 4.171 -8.648 -2.178 1.00 98.12 120 ALA A O 1
ATOM 966 N N . PHE A 1 121 ? 5.257 -7.183 -3.517 1.00 98.31 121 PHE A N 1
ATOM 967 C CA . PHE A 1 121 ? 4.637 -5.968 -2.986 1.00 98.31 121 PHE A CA 1
ATOM 968 C C . PHE A 1 121 ? 3.108 -6.007 -3.137 1.00 98.31 121 PHE A C 1
ATOM 970 O O . PHE A 1 121 ? 2.397 -5.855 -2.150 1.00 98.31 121 PHE A O 1
ATOM 977 N N . GLU A 1 122 ? 2.603 -6.287 -4.342 1.00 98.12 122 GLU A N 1
ATOM 978 C CA . GLU A 1 122 ? 1.165 -6.344 -4.647 1.00 98.12 122 GLU A CA 1
ATOM 979 C C . GLU A 1 122 ? 0.448 -7.358 -3.744 1.00 98.12 122 GLU A C 1
ATOM 981 O O . GLU A 1 122 ? -0.580 -7.053 -3.147 1.00 98.12 122 GLU A O 1
ATOM 986 N N . ARG A 1 123 ? 1.022 -8.555 -3.554 1.00 98.25 123 ARG A N 1
ATOM 987 C CA . ARG A 1 123 ? 0.459 -9.557 -2.633 1.00 98.25 123 ARG A CA 1
ATOM 988 C C . ARG A 1 123 ? 0.421 -9.079 -1.187 1.00 98.25 123 ARG A C 1
ATOM 990 O O . ARG A 1 123 ? -0.513 -9.428 -0.468 1.00 98.25 123 ARG A O 1
ATOM 997 N N . GLN A 1 124 ? 1.443 -8.351 -0.742 1.00 98.19 124 GLN A N 1
ATOM 998 C CA . GLN A 1 124 ? 1.464 -7.808 0.611 1.00 98.19 124 GLN A CA 1
ATOM 999 C C . GLN A 1 124 ? 0.427 -6.696 0.773 1.00 98.19 124 GLN A C 1
ATOM 1001 O O . GLN A 1 124 ? -0.271 -6.702 1.781 1.00 98.19 124 GLN A O 1
ATOM 1006 N N . MET A 1 125 ? 0.285 -5.815 -0.221 1.00 98.00 125 MET A N 1
ATOM 1007 C CA . MET A 1 125 ? -0.714 -4.744 -0.226 1.00 98.00 125 MET A CA 1
ATOM 1008 C C . MET A 1 125 ? -2.139 -5.311 -0.185 1.00 98.00 125 MET A C 1
ATOM 1010 O O . MET A 1 125 ? -2.926 -4.941 0.672 1.00 98.00 125 MET A O 1
ATOM 1014 N N . LEU A 1 126 ? -2.451 -6.308 -1.016 1.00 97.38 126 LEU A N 1
ATOM 1015 C CA . LEU A 1 126 ? -3.774 -6.945 -0.995 1.00 97.38 126 LEU A CA 1
ATOM 1016 C C . LEU A 1 126 ? -4.072 -7.642 0.341 1.00 97.38 126 LEU A C 1
ATOM 1018 O O . LEU A 1 126 ? -5.211 -7.675 0.795 1.00 97.38 126 LEU A O 1
ATOM 1022 N N . ARG A 1 127 ? -3.055 -8.225 0.989 1.00 98.06 127 ARG A N 1
ATOM 1023 C CA . ARG A 1 127 ? -3.218 -8.798 2.33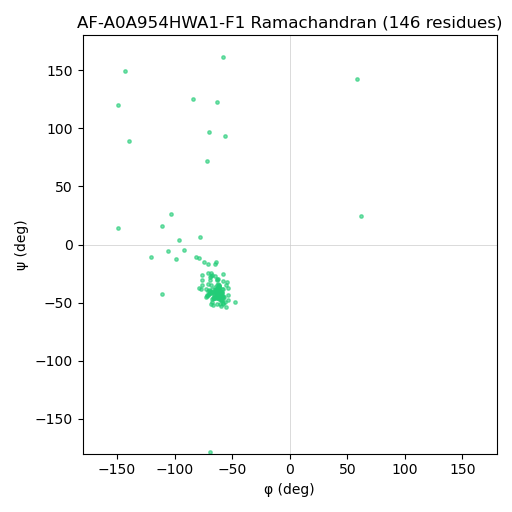3 1.00 98.06 127 ARG A CA 1
ATOM 1024 C C . ARG A 1 127 ? -3.475 -7.712 3.380 1.00 98.06 127 ARG A C 1
ATOM 1026 O O . ARG A 1 127 ? -4.252 -7.950 4.297 1.00 98.06 127 ARG A O 1
ATOM 1033 N N . HIS A 1 128 ? -2.811 -6.570 3.251 1.00 97.81 128 HIS A N 1
ATOM 1034 C CA . HIS A 1 128 ? -2.977 -5.416 4.126 1.00 97.81 128 HIS A CA 1
ATOM 1035 C C . HIS A 1 128 ? -4.421 -4.886 4.080 1.00 97.81 128 HIS A C 1
ATOM 1037 O O . HIS A 1 128 ? -5.094 -4.883 5.107 1.00 97.81 128 HIS A O 1
ATOM 1043 N N . GLU A 1 129 ? -4.953 -4.635 2.881 1.00 96.88 129 GLU A N 1
ATOM 1044 C CA . GLU A 1 129 ? -6.341 -4.179 2.673 1.00 96.88 129 GLU A CA 1
ATOM 1045 C C . GLU A 1 129 ? -7.388 -5.194 3.178 1.00 96.88 129 GLU A C 1
ATOM 1047 O O . GLU A 1 129 ? -8.444 -4.837 3.712 1.00 96.88 129 GLU A O 1
ATOM 1052 N N . LEU A 1 130 ? -7.110 -6.498 3.042 1.00 96.00 130 LEU A N 1
ATOM 1053 C CA . LEU A 1 130 ? -7.967 -7.539 3.620 1.00 96.00 130 LEU A CA 1
ATOM 1054 C C . LEU A 1 130 ? -7.994 -7.461 5.149 1.00 96.00 130 LEU A C 1
ATOM 1056 O O . LEU A 1 130 ? -9.060 -7.571 5.750 1.00 96.00 130 LEU A O 1
ATOM 1060 N N . ASN A 1 131 ? -6.842 -7.241 5.780 1.00 96.44 131 ASN A N 1
ATOM 1061 C CA . ASN A 1 131 ? -6.753 -7.114 7.229 1.00 96.44 131 ASN A CA 1
ATOM 1062 C C . ASN A 1 131 ? -7.432 -5.821 7.737 1.00 96.44 131 ASN A C 1
ATOM 1064 O O . ASN A 1 131 ? -8.056 -5.846 8.798 1.00 96.44 131 ASN A O 1
ATOM 1068 N N . GLU A 1 132 ? -7.370 -4.713 6.991 1.00 95.44 132 GLU A N 1
ATOM 1069 C CA . GLU A 1 132 ? -8.164 -3.497 7.257 1.00 95.44 132 GLU A CA 1
ATOM 1070 C C . GLU A 1 132 ? -9.666 -3.769 7.152 1.00 95.44 132 GLU A C 1
ATOM 1072 O O . GLU A 1 132 ? -10.449 -3.366 8.016 1.00 95.44 132 GLU A O 1
ATOM 1077 N N . THR A 1 133 ? -10.077 -4.507 6.118 1.00 93.31 133 THR A N 1
ATOM 1078 C CA . THR A 1 133 ? -11.473 -4.913 5.927 1.00 93.31 133 THR A CA 1
ATOM 1079 C C . THR A 1 133 ? -11.960 -5.768 7.097 1.00 93.31 133 THR A C 1
ATOM 1081 O O . THR A 1 133 ? -13.056 -5.540 7.618 1.00 93.31 133 THR A O 1
ATOM 1084 N N . ASP A 1 134 ? -11.151 -6.723 7.554 1.00 93.44 134 ASP A N 1
ATOM 1085 C CA . ASP A 1 134 ? -11.456 -7.544 8.726 1.00 93.44 134 ASP A CA 1
ATOM 1086 C C . ASP A 1 134 ? -11.571 -6.678 9.989 1.00 93.44 134 ASP A C 1
ATOM 1088 O O . ASP A 1 134 ? -12.510 -6.836 10.776 1.00 93.44 134 ASP A O 1
ATOM 1092 N N . LEU A 1 135 ? -10.668 -5.708 10.161 1.00 93.19 135 LEU A N 1
ATOM 1093 C CA . LEU A 1 135 ? -10.706 -4.754 11.266 1.00 93.19 135 LEU A CA 1
ATOM 1094 C C . LEU A 1 135 ? -12.006 -3.930 11.259 1.00 93.19 135 LEU A C 1
ATOM 1096 O O . LEU A 1 135 ? -12.667 -3.802 12.294 1.00 93.19 135 LEU A O 1
ATOM 1100 N N . LEU A 1 136 ? -12.422 -3.436 10.091 1.00 90.81 136 LEU A N 1
ATOM 1101 C CA . LEU A 1 136 ? -13.699 -2.750 9.900 1.00 90.81 136 LEU A CA 1
ATOM 1102 C C . LEU A 1 136 ? -14.884 -3.644 10.265 1.00 90.81 136 LEU A C 1
ATOM 1104 O O . LEU A 1 136 ? -15.782 -3.223 10.999 1.00 90.81 136 LEU A O 1
ATOM 1108 N N . GLN A 1 137 ? -14.904 -4.888 9.787 1.00 88.88 137 GLN A N 1
ATOM 1109 C CA . GLN A 1 137 ? -15.987 -5.830 10.077 1.00 88.88 137 GLN A CA 1
ATOM 1110 C C . GLN A 1 137 ? -16.116 -6.124 11.574 1.00 88.88 137 GLN A C 1
ATOM 1112 O O . GLN A 1 137 ? -17.235 -6.235 12.081 1.00 88.88 137 GLN A O 1
ATOM 1117 N N . ILE A 1 138 ? -14.999 -6.206 12.300 1.00 88.31 138 ILE A N 1
ATOM 1118 C CA . ILE A 1 138 ? -14.990 -6.363 13.760 1.00 88.31 138 ILE A CA 1
ATOM 1119 C C . ILE A 1 138 ? -15.718 -5.189 14.438 1.00 88.31 138 ILE A C 1
ATOM 1121 O O . ILE A 1 138 ? -16.450 -5.405 15.408 1.00 88.31 138 ILE A O 1
ATOM 1125 N N . VAL A 1 139 ? -15.566 -3.962 13.936 1.00 85.19 139 VAL A N 1
ATOM 1126 C CA . VAL A 1 139 ? -16.298 -2.789 14.445 1.00 85.19 139 VAL A CA 1
ATOM 1127 C C . VAL A 1 139 ? -17.781 -2.844 14.057 1.00 85.19 139 VAL A C 1
ATOM 1129 O O . VAL A 1 139 ? -18.644 -2.606 14.901 1.00 85.19 139 VAL A O 1
ATOM 1132 N N . TYR A 1 140 ? -18.105 -3.211 12.812 1.00 80.69 140 TYR A N 1
ATOM 1133 C CA . TYR A 1 140 ? -19.488 -3.235 12.317 1.00 80.69 140 TYR A CA 1
ATOM 1134 C C . TYR A 1 140 ? -20.360 -4.339 12.930 1.00 80.69 140 TYR A C 1
ATOM 1136 O O . TYR A 1 140 ? -21.535 -4.105 13.222 1.00 80.69 140 TYR A O 1
ATOM 1144 N N . ASN A 1 141 ? -19.814 -5.538 13.134 1.00 78.81 141 ASN A N 1
ATOM 1145 C CA . ASN A 1 141 ? -20.592 -6.698 13.573 1.00 78.81 141 ASN A CA 1
ATOM 1146 C C . ASN A 1 141 ? -21.069 -6.594 15.034 1.00 78.81 141 ASN A C 1
ATOM 1148 O O . ASN A 1 141 ? -22.091 -7.183 15.382 1.00 78.81 141 ASN A O 1
ATOM 1152 N N . GLU A 1 142 ? -20.393 -5.822 15.891 1.00 62.09 142 GLU A N 1
ATOM 1153 C CA . GLU A 1 142 ? -20.854 -5.590 17.270 1.00 62.09 142 GLU A CA 1
ATOM 1154 C C . GLU A 1 142 ? -22.017 -4.603 17.370 1.00 62.09 142 GLU A C 1
ATOM 1156 O O . GLU A 1 142 ? -22.837 -4.710 18.285 1.00 62.09 142 GLU A O 1
ATOM 1161 N N . ASP A 1 143 ? -22.146 -3.690 16.410 1.00 57.28 143 ASP A N 1
ATOM 1162 C CA . ASP A 1 143 ? -23.255 -2.735 16.377 1.00 57.28 143 ASP A CA 1
ATOM 1163 C C . ASP A 1 143 ? -24.601 -3.430 16.079 1.00 57.28 143 ASP A C 1
ATOM 1165 O O . ASP A 1 143 ? -25.666 -2.991 16.510 1.00 57.28 143 ASP A O 1
ATOM 1169 N N . LEU A 1 144 ? -24.564 -4.598 15.428 1.00 58.88 144 LEU A N 1
ATOM 1170 C CA . LEU A 1 144 ? -25.741 -5.447 15.210 1.00 58.88 144 LEU A CA 1
ATOM 1171 C C . LEU A 1 144 ? -26.131 -6.280 16.450 1.00 58.88 144 LEU A C 1
ATOM 1173 O O . LEU A 1 144 ? -27.220 -6.853 16.484 1.00 58.88 144 LEU A O 1
ATOM 1177 N N . GLY A 1 145 ? -25.273 -6.345 17.476 1.00 56.62 145 GLY A N 1
ATOM 1178 C CA . GLY A 1 145 ? -25.424 -7.232 18.637 1.00 56.62 145 GLY A CA 1
ATOM 1179 C C . GLY A 1 145 ? -26.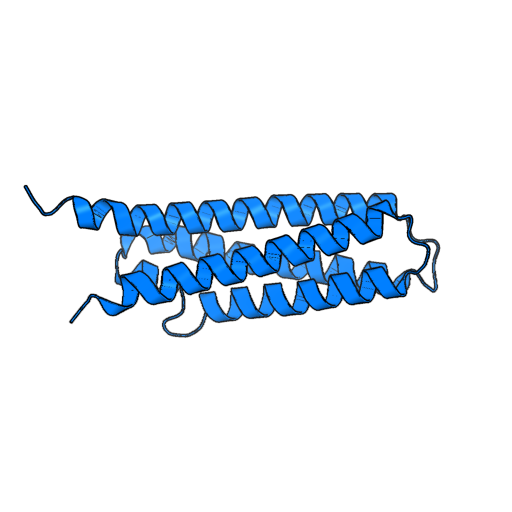164 -6.653 19.850 1.00 56.62 145 GLY A C 1
ATOM 1180 O O . GLY A 1 145 ? -26.400 -7.385 20.807 1.00 56.62 145 GLY A O 1
ATOM 1181 N N . ARG A 1 146 ? -26.547 -5.366 19.855 1.00 49.47 146 ARG A N 1
ATOM 1182 C CA . ARG A 1 146 ? -27.234 -4.707 20.997 1.00 49.47 146 ARG A CA 1
ATOM 1183 C C . ARG A 1 146 ? -28.745 -4.499 20.809 1.00 49.47 146 ARG A C 1
ATOM 1185 O O . ARG A 1 146 ? -29.324 -3.593 21.403 1.00 49.47 146 ARG A O 1
ATOM 1192 N N . GLY A 1 147 ? -29.382 -5.334 19.989 1.00 52.00 147 GLY A N 1
ATOM 1193 C CA . GLY A 1 147 ? -30.822 -5.290 19.705 1.00 52.00 147 GLY A CA 1
ATOM 1194 C C . GLY A 1 147 ? -31.652 -6.461 20.249 1.00 52.00 147 GLY A C 1
ATOM 1195 O O . GLY A 1 147 ? -32.771 -6.637 19.773 1.00 52.00 147 GLY A O 1
ATOM 1196 N N . ALA A 1 148 ? -31.130 -7.264 21.184 1.00 43.59 148 ALA A N 1
ATOM 1197 C CA . ALA A 1 148 ? -31.845 -8.389 21.802 1.00 43.59 148 ALA A CA 1
ATOM 1198 C C . ALA A 1 148 ? -31.935 -8.239 23.325 1.00 43.59 148 ALA A C 1
ATOM 1200 O O . ALA A 1 148 ? -30.908 -7.862 23.935 1.00 43.59 148 ALA A O 1
#

Mean predicted aligned error: 5.89 Å